Protein AF-A0A5C1D5I7-F1 (afdb_monomer)

Sequence (55 aa):
IRLNWDDRSNNDLEDSYGQQWTYEQRKIVEYTCHTAFFVSIVVVQWADVIICKTR

Solvent-accessible surface area (backbone atoms only — not comparable to full-atom values): 3281 Å² total;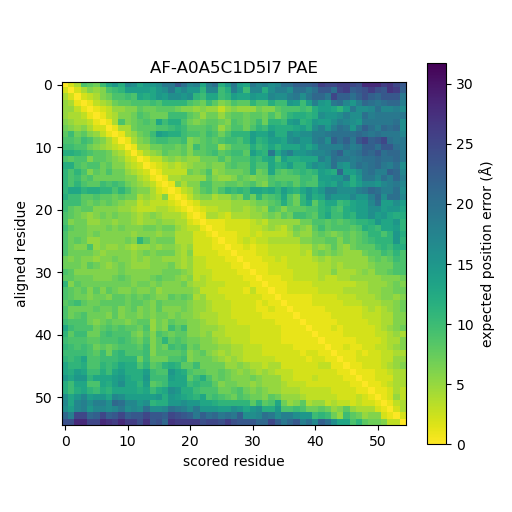 per-residue (Å²): 120,66,66,68,69,71,33,80,86,49,48,70,46,66,45,102,84,73,46,68,40,38,50,66,61,52,51,52,52,52,54,49,49,56,51,52,52,53,52,52,53,54,54,51,48,53,54,49,54,56,54,60,69,75,106

Foldseek 3Di:
DVVLLPPQPRQQDQDPVRDTHGNVNSVVVVVVVVVVVVVVVVVVVVVVVVVVVVD

Secondary structure (DSSP, 8-state):
-HHHHH-TT---EE-TTS-EE-HHHHHHHHHHHHHHHHHHHHHHHHHHHHHHTT-

Structure (mmCIF, N/CA/C/O backbone):
data_AF-A0A5C1D5I7-F1
#
_entry.id   AF-A0A5C1D5I7-F1
#
loop_
_atom_site.group_PDB
_atom_site.id
_atom_site.type_symbol
_atom_site.label_atom_id
_atom_site.label_alt_id
_atom_site.label_comp_id
_atom_site.label_asym_id
_atom_site.label_entity_id
_atom_site.label_seq_id
_atom_site.pdbx_PDB_ins_code
_atom_site.Cartn_x
_atom_site.Cartn_y
_atom_site.Cartn_z
_atom_site.occupancy
_atom_site.B_iso_or_equiv
_atom_site.auth_seq_id
_atom_site.auth_comp_id
_atom_site.auth_asym_id
_atom_site.auth_atom_id
_atom_site.pdbx_PDB_model_num
ATOM 1 N N . ILE A 1 1 ? -3.150 -8.221 -13.949 1.00 53.81 1 ILE A N 1
ATOM 2 C CA . ILE A 1 1 ? -2.878 -6.928 -13.269 1.00 53.81 1 ILE A CA 1
ATOM 3 C C . ILE A 1 1 ? -1.726 -7.050 -12.258 1.00 53.81 1 ILE A C 1
ATOM 5 O O . ILE A 1 1 ? -0.751 -6.344 -12.442 1.00 53.81 1 ILE A O 1
ATOM 9 N N . ARG A 1 2 ? -1.731 -7.983 -11.283 1.00 56.97 2 ARG A N 1
ATOM 10 C CA . ARG A 1 2 ? -0.576 -8.191 -10.363 1.00 56.97 2 ARG A CA 1
ATOM 11 C C . ARG A 1 2 ? 0.699 -8.761 -11.008 1.00 56.97 2 ARG A C 1
ATOM 13 O O . ARG A 1 2 ? 1.780 -8.498 -10.506 1.00 56.97 2 ARG A O 1
ATOM 20 N N . LEU A 1 3 ? 0.579 -9.485 -12.126 1.00 58.00 3 LEU A N 1
ATOM 21 C CA . LEU A 1 3 ? 1.724 -10.076 -12.840 1.00 58.00 3 LEU A CA 1
ATOM 22 C C . LEU A 1 3 ? 2.770 -9.032 -13.260 1.00 58.00 3 LEU A C 1
ATOM 24 O O . LEU A 1 3 ? 3.946 -9.250 -13.026 1.00 58.00 3 LEU A O 1
ATOM 28 N N . ASN A 1 4 ? 2.350 -7.870 -13.771 1.00 60.59 4 ASN A N 1
ATOM 29 C CA . ASN A 1 4 ? 3.279 -6.802 -14.170 1.00 60.59 4 ASN A CA 1
ATOM 30 C C . ASN A 1 4 ? 3.825 -6.013 -12.963 1.00 60.59 4 ASN A C 1
ATOM 32 O O . ASN A 1 4 ? 4.837 -5.325 -13.081 1.00 60.59 4 ASN A O 1
ATOM 36 N N . TRP A 1 5 ? 3.156 -6.089 -11.804 1.00 66.12 5 TRP A N 1
ATOM 37 C CA . TRP A 1 5 ? 3.595 -5.422 -10.576 1.00 66.12 5 TRP A CA 1
ATOM 38 C C . TRP A 1 5 ? 4.725 -6.190 -9.877 1.00 66.12 5 TRP A C 1
ATOM 40 O O . TRP A 1 5 ? 5.699 -5.578 -9.453 1.00 66.12 5 TRP A O 1
ATOM 50 N N . ASP A 1 6 ? 4.624 -7.522 -9.812 1.00 63.25 6 ASP A N 1
ATOM 51 C CA . ASP A 1 6 ? 5.673 -8.393 -9.252 1.00 63.25 6 ASP A CA 1
ATOM 52 C C . ASP A 1 6 ? 6.772 -8.770 -10.263 1.00 63.25 6 ASP A C 1
ATOM 54 O O . ASP A 1 6 ? 7.788 -9.351 -9.876 1.00 63.25 6 ASP A O 1
ATOM 58 N N . ASP A 1 7 ? 6.608 -8.435 -11.547 1.00 68.88 7 ASP A N 1
ATOM 59 C CA . ASP A 1 7 ? 7.647 -8.644 -12.553 1.00 68.88 7 ASP A CA 1
ATOM 60 C C . ASP A 1 7 ? 8.835 -7.696 -12.319 1.00 68.88 7 ASP A C 1
ATOM 62 O O . ASP A 1 7 ? 8.765 -6.482 -12.542 1.00 68.88 7 ASP A O 1
ATOM 66 N N . ARG A 1 8 ? 9.946 -8.285 -11.863 1.00 65.19 8 ARG A N 1
ATOM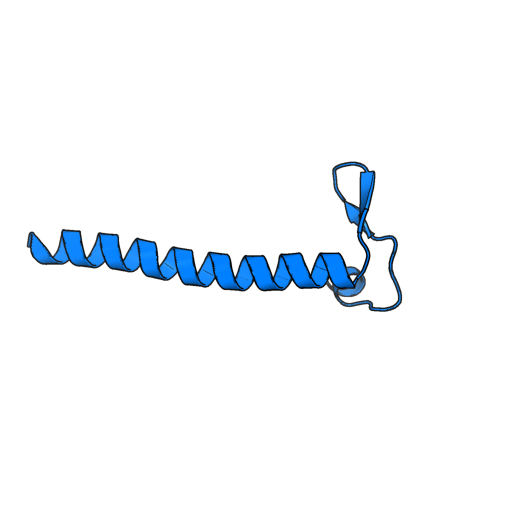 67 C CA . ARG A 1 8 ? 11.211 -7.601 -11.567 1.00 65.19 8 ARG A CA 1
ATOM 68 C C . ARG A 1 8 ? 11.949 -7.145 -12.832 1.00 65.19 8 ARG A C 1
ATOM 70 O O . ARG A 1 8 ? 12.842 -6.309 -12.736 1.00 65.19 8 ARG A O 1
ATOM 77 N N . SER A 1 9 ? 11.590 -7.685 -13.999 1.00 66.94 9 SER A N 1
ATOM 78 C CA . SER A 1 9 ? 12.170 -7.314 -15.300 1.00 66.94 9 SER A CA 1
ATOM 79 C C . SER A 1 9 ? 11.529 -6.066 -15.905 1.00 66.94 9 SER A C 1
ATOM 81 O O . SER A 1 9 ? 12.107 -5.459 -16.802 1.00 66.94 9 SER A O 1
ATOM 83 N N . ASN A 1 10 ? 10.340 -5.686 -15.438 1.00 62.16 10 ASN A N 1
ATOM 84 C CA . ASN A 1 10 ? 9.572 -4.594 -16.015 1.00 62.16 10 ASN A CA 1
ATOM 85 C C . ASN A 1 10 ? 9.812 -3.304 -15.219 1.00 62.16 10 ASN A C 1
ATOM 87 O O . ASN A 1 10 ? 9.222 -3.128 -14.161 1.00 62.16 10 ASN A O 1
ATOM 91 N N . ASN A 1 11 ? 10.695 -2.414 -15.675 1.00 62.22 11 ASN A N 1
ATOM 92 C CA . ASN A 1 11 ? 11.009 -1.155 -14.976 1.00 62.22 11 ASN A CA 1
ATOM 93 C C . ASN A 1 11 ? 10.227 0.063 -15.485 1.00 62.22 11 ASN A C 1
ATOM 95 O O . ASN A 1 11 ? 10.357 1.138 -14.905 1.00 62.22 11 ASN A O 1
ATOM 99 N N . ASP A 1 12 ? 9.3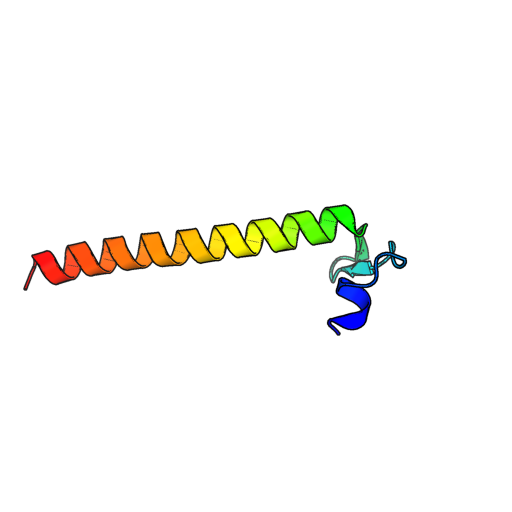75 -0.126 -16.492 1.00 64.81 12 ASP A N 1
ATOM 100 C CA . ASP A 1 12 ? 8.699 0.958 -17.207 1.00 64.81 12 ASP A CA 1
ATOM 101 C C . ASP A 1 12 ? 7.183 0.911 -16.969 1.00 64.81 12 ASP A C 1
ATOM 103 O O . ASP A 1 12 ? 6.380 1.110 -17.881 1.00 64.81 12 ASP A O 1
ATOM 107 N N . LEU A 1 13 ? 6.760 0.589 -15.739 1.00 67.75 13 LEU A N 1
ATOM 108 C CA . LEU A 1 13 ? 5.335 0.566 -15.418 1.00 67.75 13 LEU A CA 1
ATOM 109 C C . LEU A 1 13 ? 4.808 2.008 -15.391 1.00 67.75 13 LEU A C 1
ATOM 111 O O . LEU A 1 13 ? 5.155 2.778 -14.496 1.00 67.75 13 LEU A O 1
ATOM 115 N N . GLU A 1 14 ? 3.985 2.355 -16.376 1.00 74.62 14 GLU A N 1
ATOM 116 C CA . GLU A 1 14 ? 3.348 3.666 -16.496 1.00 74.62 14 GLU A CA 1
ATOM 117 C C . GLU A 1 14 ? 2.210 3.810 -15.474 1.00 74.62 14 GLU A C 1
ATOM 119 O O . GLU A 1 14 ? 1.331 2.946 -15.372 1.00 74.62 14 GLU A O 1
ATOM 124 N N . ASP A 1 15 ? 2.241 4.883 -14.682 1.00 74.19 15 ASP A N 1
ATOM 125 C CA . ASP A 1 15 ? 1.144 5.249 -13.789 1.00 74.19 15 ASP A CA 1
ATOM 126 C C . ASP A 1 15 ? 0.047 6.048 -14.517 1.00 74.19 15 ASP A C 1
ATOM 128 O O . ASP A 1 15 ? 0.190 6.464 -15.664 1.00 74.19 15 ASP A O 1
ATOM 132 N N . SER A 1 16 ? -1.073 6.305 -13.836 1.00 76.12 16 SER A N 1
ATOM 133 C CA . SER A 1 16 ? -2.183 7.095 -14.393 1.00 76.12 16 SER A CA 1
ATOM 134 C C . SER A 1 16 ? -1.821 8.554 -14.726 1.00 76.12 16 SER A C 1
ATOM 136 O O . SER A 1 16 ? -2.653 9.263 -15.291 1.00 76.12 16 SER A O 1
ATOM 138 N N . TYR A 1 17 ? -0.622 9.014 -14.356 1.00 73.38 17 TYR A N 1
ATOM 139 C CA . TYR A 1 17 ? -0.092 10.351 -14.619 1.00 73.38 17 TYR A CA 1
ATOM 140 C C . TYR A 1 17 ? 0.967 10.358 -15.741 1.00 73.38 17 TYR A C 1
ATOM 142 O O . TYR A 1 17 ? 1.517 11.418 -16.040 1.00 73.38 17 TYR A O 1
ATOM 150 N N . GLY A 1 18 ? 1.226 9.216 -16.392 1.00 76.75 18 GLY A N 1
ATOM 151 C CA . GLY A 1 18 ? 2.214 9.077 -17.468 1.00 76.75 18 GLY A CA 1
ATOM 152 C C . GLY A 1 18 ? 3.664 8.968 -16.981 1.00 76.75 18 GLY A C 1
ATOM 153 O O . GLY A 1 18 ? 4.597 9.135 -17.767 1.00 76.75 18 GLY A O 1
ATOM 154 N N . GLN A 1 19 ? 3.883 8.724 -15.687 1.00 73.75 19 GLN A N 1
ATOM 155 C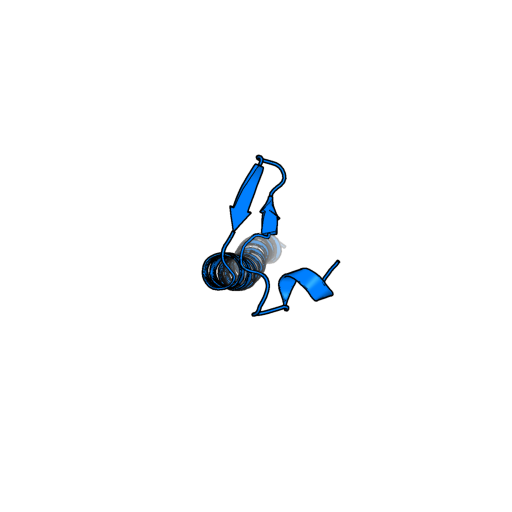 CA . GLN A 1 19 ? 5.206 8.561 -15.092 1.00 73.75 19 GLN A CA 1
ATOM 156 C C . GLN A 1 19 ? 5.612 7.084 -15.081 1.00 73.75 19 GLN A C 1
ATOM 158 O O . GLN A 1 19 ? 4.814 6.206 -14.759 1.00 73.75 19 GLN A O 1
ATOM 163 N N . GLN A 1 20 ? 6.877 6.805 -15.400 1.00 76.69 20 GLN A N 1
ATOM 164 C CA . GLN A 1 20 ? 7.435 5.454 -15.339 1.00 76.69 20 GLN A CA 1
ATOM 165 C C . GLN A 1 20 ? 7.957 5.155 -13.934 1.00 76.69 20 GLN A C 1
ATOM 167 O O . GLN A 1 20 ? 8.733 5.929 -13.365 1.00 76.69 20 GLN A O 1
ATOM 172 N N . TRP A 1 21 ? 7.529 4.025 -13.376 1.00 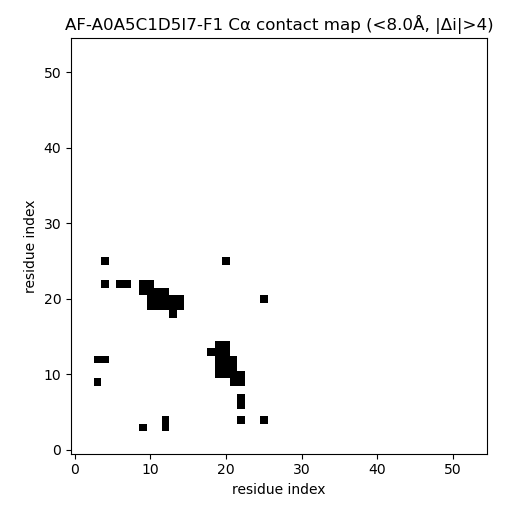73.94 21 TRP A N 1
ATOM 173 C CA . TRP A 1 21 ? 7.913 3.584 -12.040 1.00 73.94 21 TRP A CA 1
ATOM 174 C C . TRP A 1 21 ? 8.807 2.348 -12.092 1.00 73.94 21 TRP A C 1
ATOM 176 O O . TRP A 1 21 ? 8.379 1.250 -12.469 1.00 73.94 21 TRP A O 1
ATOM 186 N N . THR A 1 22 ? 10.032 2.508 -11.591 1.00 78.88 22 THR A N 1
ATOM 187 C CA . THR A 1 22 ? 10.967 1.392 -11.410 1.00 78.88 22 THR A CA 1
ATOM 188 C C . THR A 1 22 ? 10.428 0.378 -10.395 1.00 78.88 22 THR A C 1
ATOM 190 O O . THR A 1 22 ? 9.605 0.700 -9.530 1.00 78.88 22 THR A O 1
ATOM 193 N N . TYR A 1 23 ? 10.887 -0.874 -10.472 1.00 73.50 23 TYR A N 1
ATOM 194 C CA . TYR A 1 23 ? 10.452 -1.929 -9.548 1.00 73.50 23 TYR A CA 1
ATOM 195 C C . TYR A 1 23 ? 10.702 -1.584 -8.066 1.00 73.50 23 TYR A C 1
ATOM 197 O O . TYR A 1 23 ? 9.851 -1.844 -7.214 1.00 73.50 23 TYR A O 1
ATOM 205 N N . GLU A 1 24 ? 11.830 -0.944 -7.745 1.00 73.75 24 GLU A N 1
ATOM 206 C CA . GLU A 1 24 ? 12.157 -0.566 -6.364 1.00 73.75 24 GLU A CA 1
ATOM 207 C C . GLU A 1 24 ? 11.211 0.505 -5.814 1.00 73.75 24 GLU A C 1
ATOM 209 O O . GLU A 1 24 ? 10.705 0.370 -4.699 1.00 73.75 24 GLU A O 1
ATOM 214 N N . GLN A 1 25 ? 10.899 1.532 -6.612 1.00 72.75 25 GLN A N 1
ATOM 215 C CA . GLN A 1 25 ? 9.947 2.574 -6.219 1.00 72.75 25 GLN A CA 1
ATOM 216 C C . GLN A 1 25 ? 8.548 1.993 -5.980 1.00 72.75 25 GLN A C 1
ATOM 218 O O . GLN A 1 25 ? 7.884 2.359 -5.009 1.00 72.75 25 GLN A O 1
ATOM 223 N N . ARG A 1 26 ? 8.123 1.027 -6.806 1.00 76.06 26 ARG A N 1
ATOM 224 C CA . ARG A 1 26 ? 6.857 0.301 -6.616 1.00 76.06 26 ARG A CA 1
ATOM 225 C C . ARG A 1 26 ? 6.839 -0.494 -5.313 1.00 76.06 26 ARG A C 1
ATOM 227 O O . ARG A 1 26 ? 5.855 -0.430 -4.576 1.00 76.06 26 ARG A O 1
ATOM 234 N N . LYS A 1 27 ? 7.937 -1.179 -4.974 1.00 78.44 27 LYS A N 1
ATOM 235 C CA . LYS A 1 27 ? 8.052 -1.899 -3.696 1.00 78.44 27 LYS A CA 1
ATOM 236 C C . LYS A 1 27 ? 8.040 -0.967 -2.487 1.00 78.44 27 LYS A C 1
ATOM 238 O O . LYS A 1 27 ? 7.406 -1.306 -1.492 1.00 78.44 27 LYS A O 1
ATOM 243 N N . ILE A 1 28 ? 8.649 0.218 -2.570 1.00 83.44 28 ILE A N 1
ATOM 244 C CA . ILE A 1 28 ? 8.571 1.218 -1.491 1.00 83.44 28 ILE A CA 1
ATOM 245 C C . ILE A 1 28 ? 7.113 1.608 -1.230 1.00 83.44 28 ILE A C 1
ATOM 247 O O . ILE A 1 28 ? 6.670 1.545 -0.086 1.00 83.44 28 ILE A O 1
ATOM 251 N N . VAL A 1 29 ? 6.345 1.929 -2.277 1.00 83.38 29 VAL A N 1
ATOM 252 C CA . VAL A 1 29 ? 4.921 2.287 -2.147 1.00 83.38 29 VAL A CA 1
ATOM 253 C C . VAL A 1 29 ? 4.101 1.136 -1.557 1.00 83.38 29 VAL A C 1
ATOM 255 O O . VAL A 1 29 ? 3.255 1.363 -0.691 1.00 83.38 29 VAL A O 1
ATOM 258 N N . GLU A 1 30 ? 4.377 -0.102 -1.969 1.00 83.31 30 GLU A N 1
ATOM 259 C CA . GLU A 1 30 ? 3.737 -1.302 -1.419 1.00 83.31 30 GLU A CA 1
ATOM 260 C C . GLU A 1 30 ? 3.999 -1.432 0.094 1.00 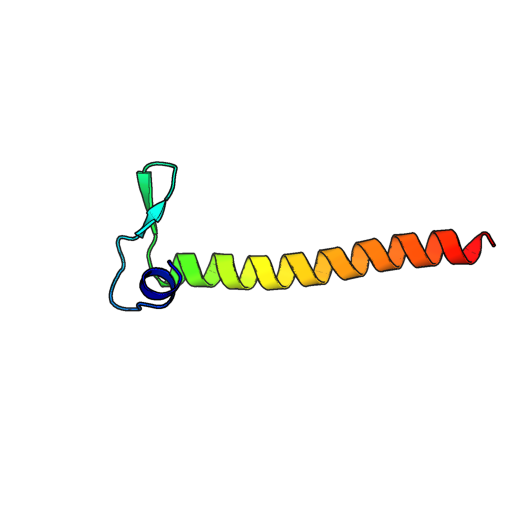83.31 30 GLU A C 1
ATOM 262 O O . GLU A 1 30 ? 3.058 -1.571 0.882 1.00 83.31 30 GLU A O 1
ATOM 267 N N . TYR A 1 31 ? 5.253 -1.288 0.535 1.00 84.31 31 TYR A N 1
ATOM 268 C CA . TYR A 1 31 ? 5.607 -1.319 1.959 1.00 84.31 31 TYR A CA 1
ATOM 269 C C . TYR A 1 31 ? 5.018 -0.145 2.750 1.00 84.31 31 TYR A C 1
ATOM 271 O O . TYR A 1 31 ? 4.555 -0.322 3.886 1.00 84.31 31 TYR A O 1
ATOM 279 N N . THR A 1 32 ? 4.979 1.049 2.158 1.00 88.00 32 THR A N 1
ATOM 280 C CA . THR A 1 32 ? 4.320 2.213 2.757 1.00 88.00 32 THR A CA 1
ATOM 281 C C . THR A 1 32 ? 2.824 1.960 2.935 1.00 88.00 32 THR A C 1
ATOM 283 O O . THR A 1 32 ? 2.287 2.279 3.993 1.00 88.00 32 THR A O 1
ATOM 286 N N . CYS A 1 33 ? 2.157 1.320 1.969 1.00 88.94 33 CYS A N 1
ATOM 287 C CA . CYS A 1 33 ? 0.740 0.968 2.069 1.00 88.94 33 CYS A CA 1
ATOM 288 C C . CYS A 1 33 ? 0.471 -0.020 3.215 1.00 88.94 33 CYS A C 1
ATOM 290 O O . CYS A 1 33 ? -0.442 0.199 4.011 1.00 88.94 33 CYS A O 1
ATOM 292 N N . HIS A 1 34 ? 1.305 -1.054 3.369 1.00 89.19 34 HIS A N 1
ATOM 293 C CA . HIS A 1 34 ? 1.203 -1.984 4.500 1.00 89.19 34 HIS A CA 1
ATOM 294 C C . HIS A 1 3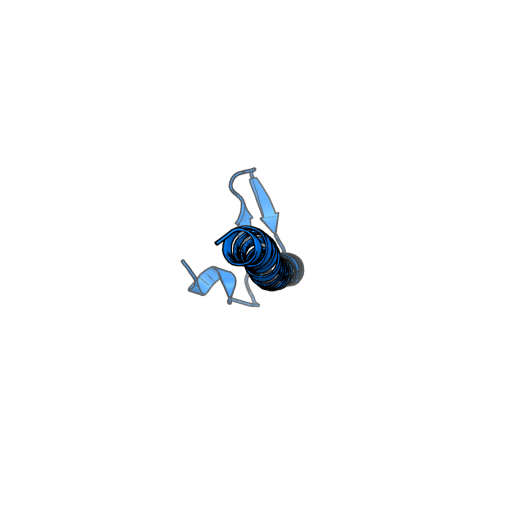4 ? 1.338 -1.277 5.854 1.00 89.19 34 HIS A C 1
ATOM 296 O O . HIS A 1 34 ? 0.558 -1.532 6.775 1.00 89.19 34 HIS A O 1
ATOM 302 N N . THR A 1 35 ? 2.291 -0.352 5.961 1.00 90.88 35 THR A N 1
ATOM 303 C CA . THR A 1 35 ? 2.496 0.439 7.182 1.00 90.88 35 THR A CA 1
ATOM 304 C C . THR A 1 35 ? 1.310 1.368 7.443 1.00 90.88 35 THR A C 1
ATOM 306 O O . THR A 1 35 ? 0.802 1.424 8.562 1.00 90.88 35 THR A O 1
ATOM 309 N N . ALA A 1 36 ? 0.817 2.054 6.411 1.00 91.81 36 ALA A N 1
ATOM 310 C CA . ALA A 1 36 ? -0.340 2.938 6.506 1.00 91.81 36 ALA A CA 1
ATOM 311 C C . ALA A 1 36 ? -1.611 2.181 6.924 1.00 91.81 36 ALA A C 1
ATOM 313 O O . ALA A 1 36 ? -2.370 2.669 7.762 1.00 91.81 36 ALA A O 1
ATOM 314 N N . PHE A 1 37 ? -1.813 0.964 6.411 1.00 93.00 37 PHE A N 1
ATOM 315 C CA . PHE A 1 37 ? -2.915 0.099 6.823 1.00 93.00 37 PHE A CA 1
ATOM 316 C C . PHE A 1 37 ? -2.820 -0.254 8.310 1.00 93.00 37 PHE A C 1
ATOM 318 O O . PHE A 1 37 ? -3.794 -0.083 9.040 1.00 93.00 37 PHE A O 1
ATOM 325 N N . PHE A 1 38 ? -1.642 -0.651 8.795 1.00 93.31 38 PHE A N 1
ATOM 326 C CA . PHE A 1 38 ? -1.448 -0.920 10.220 1.00 93.31 38 PHE A CA 1
ATOM 327 C C . PHE A 1 38 ? -1.746 0.309 11.094 1.00 93.31 38 PHE A C 1
ATOM 329 O O . PHE A 1 38 ? -2.495 0.210 12.066 1.00 93.31 38 PHE A O 1
ATOM 336 N N . VAL A 1 39 ? -1.233 1.484 10.715 1.00 94.75 39 VAL A N 1
ATOM 337 C CA . VAL A 1 39 ? -1.499 2.741 11.434 1.00 94.75 39 VAL A CA 1
ATOM 338 C C . VAL A 1 39 ? -2.996 3.065 11.450 1.00 94.75 39 VAL A C 1
ATOM 340 O O . VAL A 1 39 ? -3.517 3.459 12.492 1.00 94.75 39 VAL A O 1
ATOM 343 N N . SER A 1 40 ? -3.713 2.836 10.345 1.00 94.00 40 SER A N 1
ATOM 344 C CA . SER A 1 40 ? -5.164 3.059 10.285 1.00 94.00 40 SER A CA 1
ATOM 345 C C . SER A 1 40 ? -5.934 2.209 11.305 1.00 94.00 40 SER A C 1
ATOM 347 O O . SER A 1 40 ? -6.837 2.719 11.968 1.00 94.00 40 SER A O 1
ATOM 349 N N . ILE A 1 41 ? -5.520 0.954 11.522 1.00 95.00 41 ILE A N 1
ATOM 350 C CA . ILE A 1 41 ? -6.114 0.071 12.536 1.00 95.00 41 ILE A CA 1
ATOM 351 C C . ILE A 1 41 ? -5.862 0.630 13.943 1.00 95.00 41 ILE A C 1
ATOM 353 O O . ILE A 1 41 ? -6.763 0.615 14.779 1.00 95.00 41 ILE A O 1
ATOM 357 N N . VAL A 1 42 ? -4.658 1.136 14.228 1.00 95.06 42 VAL A N 1
ATOM 358 C CA . VAL A 1 42 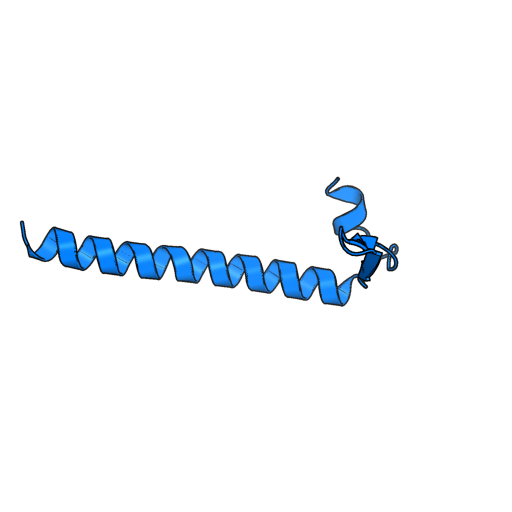? -4.329 1.726 15.541 1.00 95.06 42 VAL A CA 1
ATOM 359 C C . VAL A 1 42 ? -5.175 2.971 15.819 1.00 95.06 42 VAL A C 1
ATOM 361 O O . VAL A 1 42 ? -5.691 3.126 16.924 1.00 95.06 42 VAL A O 1
ATOM 364 N N . VAL A 1 43 ? -5.381 3.825 14.814 1.00 94.38 43 VAL A N 1
ATOM 365 C CA . VAL A 1 43 ? -6.2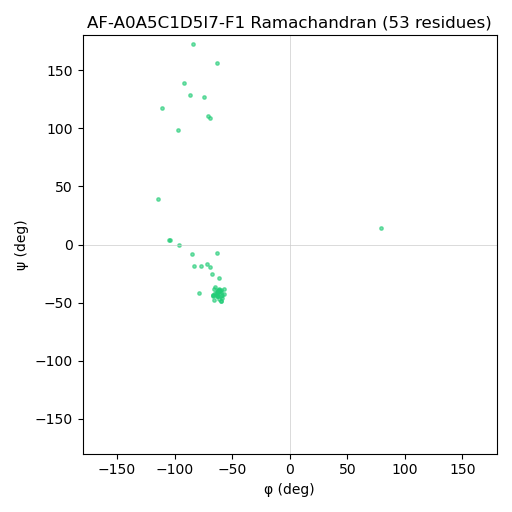34 5.019 14.940 1.00 94.38 43 VAL A CA 1
ATOM 366 C C . VAL A 1 43 ? -7.687 4.633 15.227 1.00 94.38 43 VAL A C 1
ATOM 368 O O . VAL A 1 43 ? -8.309 5.205 16.123 1.00 94.38 43 VAL A O 1
ATOM 371 N N . VAL A 1 44 ? -8.222 3.633 14.519 1.00 94.38 44 VAL A N 1
ATOM 372 C CA . VAL A 1 44 ? -9.580 3.124 14.776 1.00 94.38 44 VAL A CA 1
ATOM 373 C C . VAL A 1 44 ? -9.691 2.541 16.187 1.00 94.38 44 VAL A C 1
ATOM 375 O O . VAL A 1 44 ? -10.670 2.813 16.875 1.00 94.38 44 VAL A O 1
ATOM 378 N N . GLN A 1 45 ? -8.676 1.815 16.664 1.00 91.75 45 GLN A N 1
ATOM 379 C CA . GLN A 1 45 ? -8.650 1.308 18.041 1.00 91.75 45 GLN A CA 1
ATOM 380 C C . GLN A 1 45 ? -8.666 2.431 19.082 1.00 91.75 45 GLN A C 1
ATOM 382 O O . GLN A 1 45 ? -9.329 2.297 20.105 1.00 91.75 45 GLN A O 1
ATOM 387 N N . TRP A 1 46 ? -7.977 3.551 18.847 1.00 93.94 46 TRP A N 1
ATOM 388 C CA . TRP A 1 46 ? -8.042 4.698 19.761 1.00 93.94 46 TRP A CA 1
ATOM 389 C C . TRP A 1 46 ? -9.452 5.285 19.835 1.00 93.94 46 TRP A C 1
ATOM 391 O O . TRP A 1 46 ? -9.925 5.595 20.928 1.00 93.94 46 TRP A O 1
ATOM 401 N N . ALA A 1 47 ? -10.140 5.395 18.696 1.00 91.50 47 ALA A N 1
ATOM 402 C CA . ALA A 1 47 ? -11.534 5.822 18.668 1.00 91.50 47 ALA A CA 1
ATOM 403 C C . ALA A 1 47 ? -12.443 4.837 19.427 1.00 91.50 47 ALA A C 1
ATOM 405 O O . ALA A 1 47 ? -13.255 5.268 20.246 1.00 91.50 47 ALA A O 1
ATOM 406 N N . ASP A 1 48 ? -12.258 3.530 19.223 1.00 90.31 48 ASP A N 1
ATOM 407 C CA . ASP A 1 48 ? -13.003 2.483 19.934 1.00 90.31 48 ASP A CA 1
ATOM 408 C C . ASP A 1 48 ? -12.784 2.559 21.456 1.00 90.31 48 ASP A C 1
ATOM 410 O O . ASP A 1 48 ? -13.747 2.578 22.220 1.00 90.31 48 ASP A O 1
ATOM 414 N N . VAL A 1 49 ? -11.537 2.743 21.909 1.00 91.06 49 VAL A N 1
ATOM 415 C CA . VAL A 1 49 ? -11.194 2.901 23.335 1.00 91.06 49 VAL A CA 1
ATOM 416 C C . VAL A 1 49 ? -11.891 4.112 23.962 1.00 91.06 49 VAL A C 1
ATOM 418 O O . VAL A 1 49 ? -12.367 4.025 25.097 1.00 91.06 49 VAL A O 1
ATOM 421 N N . ILE A 1 50 ? -11.971 5.239 23.249 1.00 89.88 50 ILE A N 1
ATOM 422 C CA . ILE A 1 50 ? -12.662 6.448 23.729 1.00 89.88 50 ILE A CA 1
ATOM 423 C C . ILE A 1 50 ? -14.171 6.197 23.853 1.00 89.88 50 ILE A C 1
ATOM 425 O O . ILE A 1 50 ? -14.785 6.569 24.857 1.00 89.88 50 ILE A O 1
ATOM 429 N N . ILE A 1 51 ? -14.767 5.536 22.860 1.00 88.19 51 ILE A N 1
ATOM 430 C CA . ILE A 1 51 ? -16.199 5.217 22.850 1.00 88.19 51 ILE A CA 1
ATOM 431 C C . ILE A 1 51 ? -16.529 4.226 23.974 1.00 88.19 51 ILE A C 1
ATOM 433 O O . ILE A 1 51 ? -17.432 4.478 24.771 1.00 88.19 51 ILE A O 1
ATOM 437 N N . CYS A 1 52 ? -15.753 3.149 24.107 1.00 82.88 52 CYS A N 1
ATOM 438 C CA . CYS A 1 52 ? -15.911 2.144 25.157 1.00 82.88 52 CYS A CA 1
ATOM 439 C C . CYS A 1 52 ? -15.728 2.715 26.572 1.00 82.88 52 CYS A C 1
ATOM 441 O O . CYS A 1 52 ? -16.348 2.217 27.506 1.00 82.88 52 CYS A O 1
ATOM 443 N N . LYS A 1 53 ? -14.922 3.772 26.748 1.00 72.00 53 LYS A N 1
ATOM 444 C CA . LYS A 1 53 ? -14.759 4.474 28.036 1.00 72.00 53 LYS A CA 1
ATOM 445 C C . LYS A 1 53 ? -15.992 5.266 28.479 1.00 72.00 53 LYS A C 1
ATOM 447 O O . LYS A 1 53 ? -16.067 5.618 29.652 1.00 72.00 53 LYS A O 1
ATOM 452 N N . THR A 1 54 ? -16.906 5.579 27.562 1.00 70.38 54 THR A N 1
ATOM 453 C CA . THR A 1 54 ? -18.065 6.453 27.816 1.00 70.38 54 THR A CA 1
ATOM 454 C C . THR A 1 54 ? -19.377 5.659 27.954 1.00 70.38 54 THR A C 1
ATOM 456 O O . THR A 1 54 ? -20.441 6.257 28.104 1.00 70.38 54 THR A O 1
ATOM 459 N N . ARG A 1 55 ? -19.313 4.319 27.919 1.00 55.31 55 ARG A N 1
ATOM 460 C CA . ARG A 1 55 ? -20.438 3.407 28.177 1.00 55.31 55 ARG A CA 1
ATOM 461 C C . ARG A 1 55 ? -20.378 2.823 29.585 1.00 55.31 55 ARG A C 1
ATOM 463 O O . ARG A 1 55 ? -19.259 2.495 30.033 1.00 55.31 55 ARG A O 1
#

InterPro domains:
  IPR050510 Cation transport ATPase (P-type) [PTHR43294] (2-55)

Mean predicted aligned error: 8.28 Å

Radius of gyration: 17.73 Å; Cα contacts (8 Å, |Δi|>4): 25; chains: 1; bounding box: 33×20×46 Å

pLDDT: mean 78.62, std 12.17, range [53.81, 95.06]

Organism: Oncorhynchus keta (NCBI:txid8018)

Nearest PDB structures (foldseek):
  8d3u-assembly1_A  TM=8.719E-01  e=1.602E-04  Homo sapiens
  7wyu-assembly1_A  TM=8.766E-01  e=1.012E-03  Squalus acanthias
  7et1-assembly1_A  TM=9.664E-01  e=2.635E-02  Sus scrofa